Protein AF-A0A1H0B7K2-F1 (afdb_monomer)

pLDDT: mean 91.35, std 6.2, range [58.78, 98.0]

Solvent-accessible surface area (backbone atoms only — not comparable to full-atom values): 7783 Å² total; per-residue (Å²): 60,36,29,37,21,76,43,98,86,50,78,68,43,83,73,47,65,66,39,94,82,66,88,75,84,84,82,76,89,70,62,70,75,36,54,37,37,35,37,38,34,44,68,48,65,60,75,44,77,50,50,79,43,85,49,100,66,27,38,39,37,37,47,86,78,86,73,91,75,46,72,16,31,31,41,25,41,20,44,74,88,49,94,55,59,36,59,77,44,81,45,65,51,96,62,47,65,53,73,45,73,66,54,96,72,53,89,62,38,48,67,34,38,30,43,30,30,80,59,61,67,57,71,78,46,79,49,71,37,80,123

Mean predicted aligned error: 4.76 Å

Structure (mmCIF, N/CA/C/O backbone):
data_AF-A0A1H0B7K2-F1
#
_entry.id   AF-A0A1H0B7K2-F1
#
loop_
_atom_site.group_PDB
_atom_site.id
_atom_site.type_symbol
_atom_site.label_atom_id
_atom_site.label_alt_id
_atom_site.label_comp_id
_atom_site.label_asym_id
_atom_site.label_entity_id
_atom_site.label_seq_id
_atom_site.pdbx_PDB_ins_code
_atom_site.Cartn_x
_atom_site.Cartn_y
_atom_site.Cartn_z
_atom_site.occupancy
_atom_site.B_iso_or_equiv
_atom_site.auth_seq_id
_atom_site.auth_comp_id
_atom_site.auth_asym_id
_atom_site.auth_atom_id
_atom_site.pdbx_PDB_model_num
ATOM 1 N N . MET A 1 1 ? 5.101 -5.932 -1.821 1.00 92.75 1 MET A N 1
ATOM 2 C CA . MET A 1 1 ? 3.766 -6.265 -2.352 1.00 92.75 1 MET A CA 1
ATOM 3 C C . MET A 1 1 ? 3.717 -7.759 -2.610 1.00 92.75 1 MET A C 1
ATOM 5 O O . MET A 1 1 ? 4.599 -8.260 -3.296 1.00 92.75 1 MET A O 1
ATOM 9 N N . LEU A 1 2 ? 2.784 -8.468 -1.985 1.00 94.75 2 LEU A N 1
ATOM 10 C CA . LEU A 1 2 ? 2.526 -9.890 -2.186 1.00 94.75 2 LEU A CA 1
ATOM 11 C C . LEU A 1 2 ? 1.456 -10.039 -3.263 1.00 94.75 2 LEU A C 1
ATOM 13 O O . LEU A 1 2 ? 0.431 -9.365 -3.211 1.00 94.75 2 LEU A O 1
ATOM 17 N N . GLU A 1 3 ? 1.688 -10.937 -4.207 1.00 95.56 3 GLU A N 1
ATOM 18 C CA . GLU A 1 3 ? 0.738 -11.278 -5.256 1.00 95.56 3 GLU A CA 1
ATOM 19 C C . GLU A 1 3 ? 0.520 -12.788 -5.303 1.00 95.56 3 GLU A C 1
ATOM 21 O O . GLU A 1 3 ? 1.417 -13.564 -4.948 1.00 95.56 3 GLU A O 1
ATOM 26 N N . PHE A 1 4 ? -0.642 -13.201 -5.805 1.00 95.81 4 PHE A N 1
ATOM 27 C CA . PHE A 1 4 ? -0.952 -14.603 -6.057 1.00 95.81 4 PHE A CA 1
ATOM 28 C C . PHE A 1 4 ? -1.567 -14.830 -7.442 1.00 95.81 4 PHE A C 1
ATOM 30 O O . PHE A 1 4 ? -2.152 -13.924 -8.031 1.00 95.81 4 PHE A O 1
ATOM 37 N N . ALA A 1 5 ? -1.453 -16.057 -7.938 1.00 96.12 5 ALA A N 1
ATOM 38 C CA . ALA A 1 5 ? -2.165 -16.571 -9.103 1.00 96.12 5 ALA A CA 1
ATOM 39 C C . ALA A 1 5 ? -2.615 -18.016 -8.838 1.00 96.12 5 ALA A C 1
ATOM 41 O O . ALA A 1 5 ? -2.020 -18.712 -8.013 1.00 96.12 5 ALA A O 1
ATOM 42 N N . THR A 1 6 ? -3.645 -18.479 -9.544 1.00 94.44 6 THR A N 1
ATOM 43 C CA . THR A 1 6 ? -4.117 -19.881 -9.519 1.00 94.44 6 THR A CA 1
ATOM 44 C C . THR A 1 6 ? -3.636 -20.688 -10.727 1.00 94.44 6 THR A C 1
ATOM 46 O O . THR A 1 6 ? -3.973 -21.856 -10.881 1.00 94.44 6 THR A O 1
ATOM 49 N N . GLU A 1 7 ? -2.834 -20.066 -11.591 1.00 91.62 7 GLU A N 1
ATOM 50 C CA . GLU A 1 7 ? -2.233 -20.663 -12.780 1.00 91.62 7 GLU A CA 1
ATOM 51 C C . GLU A 1 7 ? -0.767 -20.225 -12.867 1.00 91.62 7 GLU A C 1
ATOM 53 O O . GLU A 1 7 ? -0.442 -19.077 -12.561 1.00 91.62 7 GLU A O 1
ATOM 58 N N . GLU A 1 8 ? 0.123 -21.118 -13.307 1.00 84.12 8 GLU A N 1
ATOM 59 C CA . GLU A 1 8 ? 1.578 -20.889 -13.279 1.00 84.12 8 GLU A CA 1
ATOM 60 C C . GLU A 1 8 ? 2.020 -19.675 -14.114 1.00 84.12 8 GLU A C 1
ATOM 62 O O . GLU A 1 8 ? 2.918 -18.932 -13.720 1.00 84.12 8 GLU A O 1
ATOM 67 N N . ALA A 1 9 ? 1.360 -19.450 -15.253 1.00 83.19 9 ALA A N 1
ATOM 68 C CA . ALA A 1 9 ? 1.596 -18.316 -16.147 1.00 83.19 9 ALA A CA 1
ATOM 69 C C . ALA A 1 9 ? 0.391 -17.359 -16.224 1.00 83.19 9 ALA A C 1
ATOM 71 O O . ALA A 1 9 ? 0.295 -16.558 -17.155 1.00 83.19 9 ALA A O 1
ATOM 72 N N . GLY A 1 10 ? -0.536 -17.458 -15.266 1.00 85.69 10 GLY A N 1
ATOM 73 C CA . GLY A 1 10 ? -1.739 -16.634 -15.220 1.00 85.69 10 GLY A CA 1
ATOM 74 C C . GLY A 1 10 ? -1.474 -15.198 -14.755 1.00 85.69 10 GLY A C 1
ATOM 75 O O . GLY A 1 10 ? -0.374 -14.868 -14.289 1.00 85.69 10 GLY A O 1
ATOM 76 N N . PRO A 1 11 ? -2.483 -14.315 -14.857 1.00 92.94 11 PRO A N 1
ATOM 77 C CA . PRO A 1 11 ? -2.393 -12.990 -14.267 1.00 92.94 11 PRO A CA 1
ATOM 78 C C . PRO A 1 11 ? -2.241 -13.108 -12.747 1.00 92.94 11 PRO A C 1
ATOM 80 O O . PRO A 1 11 ? -2.970 -13.843 -12.083 1.00 92.94 11 PRO A O 1
ATOM 83 N N . TYR A 1 12 ? -1.291 -12.357 -12.197 1.00 94.12 12 TYR A N 1
ATOM 84 C CA . TYR A 1 12 ? -1.129 -12.229 -10.755 1.00 94.12 12 TYR A CA 1
ATOM 85 C C . TYR A 1 12 ? -2.032 -11.118 -10.234 1.00 94.12 12 TYR A C 1
ATOM 87 O O . TYR A 1 12 ? -2.135 -10.055 -10.842 1.00 94.12 12 TYR A O 1
ATOM 95 N N . THR A 1 13 ? -2.664 -11.366 -9.094 1.00 93.62 13 THR A N 1
ATOM 96 C CA . THR A 1 13 ? -3.478 -10.393 -8.365 1.00 93.62 13 THR A CA 1
ATOM 97 C C . THR A 1 13 ? -2.753 -9.978 -7.096 1.00 93.62 13 THR A C 1
ATOM 99 O O . THR A 1 13 ? -2.183 -10.821 -6.398 1.00 93.62 13 THR A O 1
ATOM 102 N N . VAL A 1 14 ? -2.768 -8.678 -6.795 1.00 93.44 14 VAL A N 1
ATOM 103 C CA . VAL A 1 14 ? -2.216 -8.148 -5.546 1.00 93.44 14 VAL A CA 1
ATOM 104 C C . VAL A 1 14 ? -3.041 -8.675 -4.383 1.00 93.44 14 VAL A C 1
ATOM 106 O O . VAL A 1 14 ? -4.253 -8.488 -4.335 1.00 93.44 14 VAL A O 1
ATOM 109 N N . LEU A 1 15 ? -2.364 -9.346 -3.458 1.00 93.38 15 LEU A N 1
ATOM 110 C CA . LEU A 1 15 ? -2.965 -9.856 -2.238 1.00 93.38 15 LEU A CA 1
ATOM 111 C C . LEU A 1 15 ? -2.832 -8.846 -1.102 1.00 93.38 15 LEU A C 1
ATOM 113 O O . LEU A 1 15 ? -3.798 -8.603 -0.391 1.00 93.38 15 LEU A O 1
ATOM 117 N N . ASP A 1 16 ? -1.632 -8.280 -0.919 1.00 92.12 16 ASP A N 1
ATOM 118 C CA . ASP A 1 16 ? -1.359 -7.374 0.199 1.00 92.12 16 ASP A CA 1
ATOM 119 C C . ASP A 1 16 ? -0.062 -6.555 0.022 1.00 92.12 16 ASP A C 1
ATOM 121 O O . ASP A 1 16 ? 0.884 -6.957 -0.669 1.00 92.12 16 ASP A O 1
ATOM 125 N N . HIS A 1 17 ? 0.045 -5.425 0.719 1.00 92.06 17 HIS A N 1
ATOM 126 C CA . HIS A 1 17 ? 1.284 -4.670 0.890 1.00 92.06 17 HIS A CA 1
ATOM 127 C C . HIS A 1 17 ? 1.872 -4.964 2.269 1.00 92.06 17 HIS A C 1
ATOM 129 O O . HIS A 1 17 ? 1.515 -4.364 3.274 1.00 92.06 17 HIS A O 1
ATOM 135 N N . LEU A 1 18 ? 2.817 -5.903 2.305 1.00 90.56 18 LEU A N 1
ATOM 136 C CA . LEU A 1 18 ? 3.383 -6.374 3.565 1.00 90.56 18 LEU A CA 1
ATOM 137 C C . LEU A 1 18 ? 4.423 -5.408 4.161 1.00 90.56 18 LEU A C 1
ATOM 139 O O . LEU A 1 18 ? 5.268 -4.898 3.417 1.00 90.56 18 LEU A O 1
ATOM 143 N N . PRO A 1 19 ? 4.454 -5.243 5.498 1.00 84.56 19 PRO A N 1
ATOM 144 C CA . PRO A 1 19 ? 5.538 -4.564 6.201 1.00 84.56 19 PRO A CA 1
ATOM 145 C C . PRO A 1 19 ? 6.908 -5.191 5.904 1.00 84.56 19 PRO A C 1
ATOM 147 O O . PRO A 1 19 ? 7.041 -6.403 5.745 1.00 84.56 19 PRO A O 1
ATOM 150 N N . ARG A 1 20 ? 7.972 -4.377 5.944 1.00 75.00 20 ARG A N 1
ATOM 151 C CA . ARG A 1 20 ? 9.357 -4.801 5.624 1.00 75.00 20 ARG A CA 1
ATOM 152 C C . ARG A 1 20 ? 9.900 -5.970 6.455 1.00 75.00 20 ARG A C 1
ATOM 154 O O . ARG A 1 20 ? 10.878 -6.581 6.045 1.00 75.00 20 ARG A O 1
ATOM 161 N N . GLN A 1 21 ? 9.340 -6.220 7.635 1.00 76.88 21 GLN A N 1
ATOM 162 C CA . GLN A 1 21 ? 9.832 -7.236 8.572 1.00 76.88 21 GLN A CA 1
ATOM 163 C C . GLN A 1 21 ? 9.042 -8.549 8.508 1.00 76.88 21 GLN A C 1
ATOM 165 O O . GLN A 1 21 ? 9.359 -9.484 9.239 1.00 76.88 21 GLN A O 1
ATOM 170 N N . VAL A 1 22 ? 8.026 -8.635 7.647 1.00 82.38 22 VAL A N 1
ATOM 171 C CA . VAL A 1 22 ? 7.226 -9.850 7.509 1.00 82.38 22 VAL A CA 1
ATOM 172 C C . VAL A 1 22 ? 8.002 -10.891 6.709 1.00 82.38 22 VAL A C 1
ATOM 174 O O . VAL A 1 22 ? 8.325 -10.687 5.542 1.00 82.38 22 VAL A O 1
ATOM 177 N N . SER A 1 23 ? 8.285 -12.024 7.350 1.00 83.19 23 SER A N 1
ATOM 178 C CA . SER A 1 23 ? 8.940 -13.192 6.745 1.00 83.19 23 SER A CA 1
ATOM 179 C C . SER A 1 23 ? 7.995 -14.378 6.529 1.00 83.19 23 SER A C 1
ATOM 181 O O . SER A 1 23 ? 8.393 -15.381 5.944 1.00 83.19 23 SER A O 1
ATOM 183 N N . SER A 1 24 ? 6.746 -14.279 6.990 1.00 86.38 24 SER A N 1
ATOM 184 C CA . SER A 1 24 ? 5.717 -15.304 6.807 1.00 86.38 24 SER A CA 1
ATOM 185 C C . SER A 1 24 ? 4.355 -14.654 6.604 1.00 86.38 24 SER A C 1
ATOM 187 O O . SER A 1 24 ? 4.064 -13.626 7.210 1.00 86.38 24 SER A O 1
ATOM 189 N N . TYR A 1 25 ? 3.525 -15.247 5.753 1.00 90.06 25 TYR A N 1
ATOM 190 C CA . TYR A 1 25 ? 2.179 -14.764 5.470 1.00 90.06 25 TYR A CA 1
ATOM 191 C C . TYR A 1 25 ? 1.214 -15.946 5.410 1.00 90.06 25 TYR A C 1
ATOM 193 O O . TYR A 1 25 ? 1.543 -16.988 4.841 1.00 90.06 25 TYR A O 1
ATOM 201 N N . ARG A 1 26 ? 0.021 -15.779 5.987 1.00 91.56 26 ARG A N 1
ATOM 202 C CA . ARG A 1 26 ? -1.061 -16.764 5.924 1.00 91.56 26 ARG A CA 1
ATOM 203 C C . ARG A 1 26 ? -2.172 -16.208 5.045 1.00 91.56 26 ARG A C 1
ATOM 205 O O . ARG A 1 26 ? -2.873 -15.301 5.472 1.00 91.56 26 ARG A O 1
ATOM 212 N N . HIS A 1 27 ? -2.352 -16.787 3.863 1.00 90.94 27 HIS A N 1
ATOM 213 C CA . HIS A 1 27 ? -3.507 -16.498 3.014 1.00 90.94 27 HIS A CA 1
ATOM 214 C C . HIS A 1 27 ? -4.756 -17.148 3.646 1.00 90.94 27 HIS A C 1
ATOM 216 O O . HIS A 1 27 ? -4.765 -18.374 3.808 1.00 90.94 27 HIS A O 1
ATOM 222 N N . PRO A 1 28 ? -5.758 -16.367 4.098 1.00 90.38 28 PRO A N 1
ATOM 223 C CA . PRO A 1 28 ? -7.006 -16.919 4.622 1.00 90.38 28 PRO A CA 1
ATOM 224 C C . PRO A 1 28 ? -7.863 -17.535 3.507 1.00 90.38 28 PRO A C 1
ATOM 226 O O . PRO A 1 28 ? -7.668 -17.234 2.337 1.00 90.38 28 PRO A O 1
ATOM 229 N N . ASP A 1 29 ? -8.813 -18.392 3.887 1.00 87.81 29 ASP A N 1
ATOM 230 C CA . ASP A 1 29 ? -9.912 -18.841 3.016 1.00 87.81 29 ASP A CA 1
ATOM 231 C C . ASP A 1 29 ? -9.485 -19.431 1.660 1.00 87.81 29 ASP A C 1
ATOM 233 O O . ASP A 1 29 ? -10.114 -19.213 0.625 1.00 87.81 29 ASP A O 1
ATOM 237 N N . LEU A 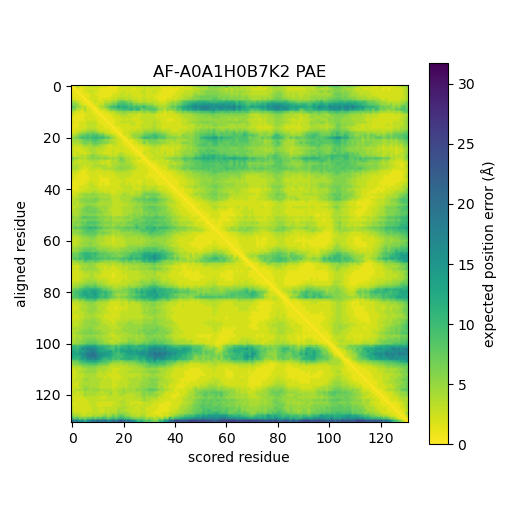1 30 ? -8.404 -20.217 1.673 1.00 92.31 30 LEU A N 1
ATOM 238 C CA . LEU A 1 30 ? -7.916 -20.899 0.480 1.00 92.31 30 LEU A CA 1
ATOM 239 C C . LEU A 1 30 ? -8.962 -21.870 -0.071 1.00 92.31 30 LEU A C 1
ATOM 241 O O . LEU A 1 30 ? -9.512 -22.700 0.656 1.00 92.31 30 LEU A O 1
ATOM 245 N N . MET A 1 31 ? -9.164 -21.809 -1.385 1.00 92.62 31 MET A N 1
ATOM 246 C CA . MET A 1 31 ? -9.968 -22.793 -2.105 1.00 92.62 31 MET A CA 1
ATOM 247 C C . MET A 1 31 ? -9.351 -24.190 -1.928 1.00 92.62 31 MET A C 1
ATOM 249 O O . MET A 1 31 ? -8.123 -24.303 -1.994 1.00 92.62 31 MET A O 1
ATOM 253 N N . PRO A 1 32 ? -10.153 -25.244 -1.681 1.00 93.50 32 PRO A N 1
ATOM 254 C CA . PRO A 1 32 ? -9.655 -26.618 -1.631 1.00 93.50 32 PRO A CA 1
ATOM 255 C C . PRO A 1 32 ? -9.161 -27.071 -3.011 1.00 93.50 32 PRO A C 1
ATOM 257 O O . PRO A 1 32 ? -9.543 -26.489 -4.029 1.00 93.50 32 PRO A O 1
ATOM 260 N N . ASP A 1 33 ? -8.304 -28.093 -3.035 1.00 94.31 33 ASP A N 1
ATOM 261 C CA . ASP A 1 33 ? -7.799 -28.752 -4.249 1.00 94.31 33 ASP A CA 1
ATOM 262 C C . ASP A 1 33 ? -7.244 -27.780 -5.303 1.00 94.31 33 ASP A C 1
ATOM 264 O O . ASP A 1 33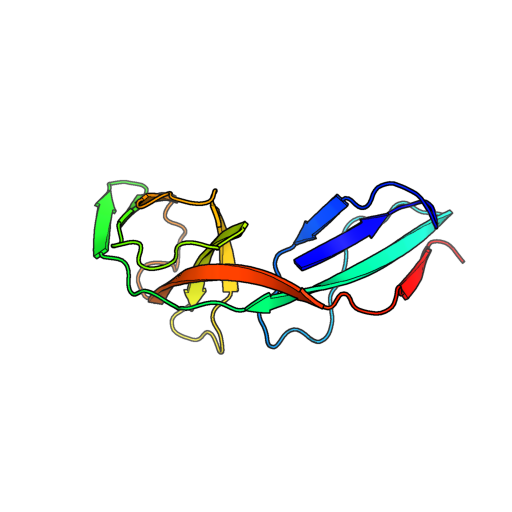 ? -7.359 -27.989 -6.511 1.00 94.31 33 ASP A O 1
ATOM 268 N N . THR A 1 34 ? -6.663 -26.671 -4.843 1.00 93.94 34 THR A N 1
ATOM 269 C CA . THR A 1 34 ? -6.205 -25.578 -5.699 1.00 93.94 34 THR A CA 1
ATOM 270 C C . THR A 1 34 ? -4.713 -25.360 -5.510 1.00 93.94 34 THR A C 1
ATOM 272 O O . THR A 1 34 ? -4.215 -25.239 -4.388 1.00 93.94 34 THR A O 1
ATOM 275 N N . THR A 1 35 ? -3.991 -25.246 -6.625 1.00 94.88 35 THR A N 1
ATOM 276 C CA . THR A 1 35 ? -2.602 -24.793 -6.624 1.00 94.88 35 THR A CA 1
ATOM 277 C C . THR A 1 35 ? -2.540 -23.273 -6.725 1.00 94.88 35 THR A C 1
ATOM 279 O O . THR A 1 35 ? -3.001 -22.673 -7.691 1.00 94.88 35 THR A O 1
ATOM 282 N N . PHE A 1 36 ? -1.908 -22.657 -5.735 1.00 95.62 36 PHE A N 1
ATOM 283 C CA . PHE A 1 36 ? -1.614 -21.235 -5.695 1.00 95.62 36 PHE A CA 1
ATOM 284 C C . PHE A 1 36 ? -0.129 -20.985 -5.955 1.00 95.62 36 PHE A C 1
ATOM 286 O O . PHE A 1 36 ? 0.744 -21.700 -5.451 1.00 95.62 36 PHE A O 1
ATOM 293 N N . PHE A 1 37 ? 0.149 -19.918 -6.692 1.00 96.00 37 PHE A N 1
ATOM 294 C CA . PHE A 1 37 ? 1.480 -19.407 -6.979 1.00 96.00 37 PHE A CA 1
ATOM 295 C C . PHE A 1 37 ? 1.626 -18.037 -6.337 1.00 96.00 37 PHE A C 1
ATOM 297 O O . PHE A 1 37 ? 0.902 -17.114 -6.691 1.00 96.00 37 PHE A O 1
ATOM 304 N N . TYR A 1 38 ? 2.579 -17.886 -5.426 1.00 95.50 38 TYR A N 1
ATOM 305 C CA . TYR A 1 38 ? 2.840 -16.641 -4.711 1.00 95.50 38 TYR A CA 1
ATOM 306 C C . TYR A 1 38 ? 4.154 -16.032 -5.155 1.00 95.50 38 TYR A C 1
ATOM 308 O O . TYR A 1 38 ? 5.135 -16.744 -5.365 1.00 95.50 38 TYR A O 1
ATOM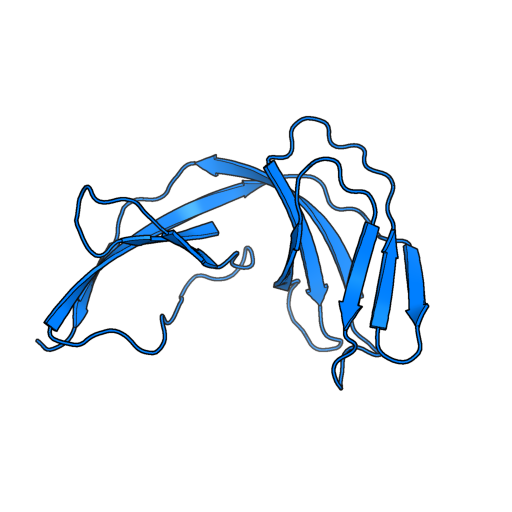 316 N N . ARG A 1 39 ? 4.201 -14.707 -5.245 1.00 94.38 39 ARG A N 1
ATOM 317 C CA . ARG A 1 39 ? 5.449 -13.966 -5.443 1.00 94.38 39 ARG A CA 1
ATOM 318 C C . ARG A 1 39 ? 5.385 -12.618 -4.750 1.00 94.38 39 ARG A C 1
ATOM 320 O O . ARG A 1 39 ? 4.308 -12.097 -4.474 1.00 94.38 39 ARG A O 1
ATOM 327 N N . LEU A 1 40 ? 6.548 -12.044 -4.495 1.00 94.00 40 LEU A N 1
ATOM 328 C CA . LEU A 1 40 ? 6.692 -10.762 -3.829 1.00 94.00 40 LEU A CA 1
ATOM 329 C C . LEU A 1 40 ? 7.438 -9.786 -4.727 1.00 94.00 40 LEU A C 1
ATOM 331 O O . LEU A 1 40 ? 8.389 -10.152 -5.412 1.00 94.00 40 LEU A O 1
ATOM 335 N N . TRP A 1 41 ? 7.056 -8.523 -4.642 1.00 92.81 41 TRP A N 1
ATOM 336 C CA . TRP A 1 41 ? 7.855 -7.398 -5.096 1.00 92.81 41 TRP A CA 1
ATOM 337 C C . TRP A 1 41 ? 8.409 -6.667 -3.884 1.00 92.81 41 TRP A C 1
ATOM 339 O O . TRP A 1 41 ? 7.664 -6.305 -2.958 1.00 92.81 41 TRP A O 1
ATOM 349 N N . THR A 1 42 ? 9.718 -6.437 -3.896 1.00 91.75 42 THR A N 1
ATOM 350 C CA . THR A 1 42 ? 10.328 -5.453 -3.005 1.00 91.75 42 THR A CA 1
ATOM 351 C C . THR A 1 42 ? 9.812 -4.065 -3.365 1.00 91.75 42 THR A C 1
ATOM 353 O O . THR A 1 42 ? 9.403 -3.813 -4.495 1.00 91.75 42 THR A O 1
ATOM 356 N N . TYR A 1 43 ? 9.817 -3.153 -2.399 1.00 91.44 43 TYR A N 1
ATOM 357 C CA . TYR A 1 43 ? 9.518 -1.757 -2.675 1.00 91.44 43 TYR A CA 1
ATOM 358 C C . TYR A 1 43 ? 10.416 -0.836 -1.854 1.00 91.44 43 TYR A C 1
ATOM 360 O O . TYR A 1 43 ? 10.864 -1.159 -0.741 1.00 91.44 43 TYR A O 1
ATOM 368 N N . ARG A 1 44 ? 10.714 0.332 -2.413 1.00 89.88 44 ARG A N 1
ATOM 369 C CA . ARG A 1 44 ? 11.587 1.352 -1.818 1.00 89.88 44 ARG A CA 1
ATOM 370 C C . ARG A 1 44 ? 10.997 2.735 -2.028 1.00 89.88 44 ARG A C 1
ATOM 372 O O . ARG A 1 44 ? 10.218 2.921 -2.942 1.00 89.88 44 ARG A O 1
ATOM 379 N N . GLY A 1 45 ? 11.391 3.681 -1.190 1.00 91.25 45 GLY A N 1
ATOM 380 C CA . GLY A 1 45 ? 10.993 5.073 -1.348 1.00 91.25 45 GLY A CA 1
ATOM 381 C C . GLY A 1 45 ? 11.041 5.847 -0.032 1.00 91.25 45 GLY A C 1
ATOM 382 O O . GLY A 1 45 ? 11.177 5.233 1.046 1.00 91.25 45 GLY A O 1
ATOM 383 N N . PRO A 1 46 ? 11.005 7.185 -0.121 1.00 94.31 46 PRO A N 1
ATOM 384 C CA . PRO A 1 46 ? 11.070 8.071 1.028 1.00 94.31 46 PRO A CA 1
ATOM 385 C C . PRO A 1 46 ? 9.836 7.940 1.925 1.00 94.31 46 PRO A C 1
ATOM 387 O O . PRO A 1 46 ? 8.810 7.357 1.572 1.00 94.31 46 PRO A O 1
ATOM 390 N N . VAL A 1 47 ? 9.974 8.468 3.137 1.00 95.12 47 VAL A N 1
ATOM 391 C CA . VAL A 1 47 ? 8.911 8.515 4.138 1.00 95.12 47 VAL A CA 1
ATOM 392 C C . VAL A 1 47 ? 8.674 9.962 4.519 1.00 95.12 47 VAL A C 1
ATOM 394 O O . VAL A 1 47 ? 9.620 10.694 4.806 1.00 95.12 47 VAL A O 1
ATOM 397 N N . PHE A 1 48 ? 7.407 10.330 4.613 1.00 94.19 48 PHE A N 1
ATOM 398 C CA . PHE A 1 48 ? 6.942 11.654 4.974 1.00 94.19 48 PHE A CA 1
ATOM 399 C C . PHE A 1 48 ? 6.144 11.593 6.271 1.00 94.19 48 PHE A C 1
ATOM 401 O O . PHE A 1 48 ? 5.443 10.618 6.563 1.00 94.19 48 PHE A O 1
ATOM 408 N N . ARG A 1 49 ? 6.230 12.667 7.052 1.00 95.56 49 ARG A N 1
ATOM 409 C CA . ARG A 1 49 ? 5.345 12.886 8.193 1.00 95.56 49 ARG A CA 1
ATOM 410 C C . ARG A 1 49 ? 4.142 13.698 7.705 1.00 95.56 49 ARG A C 1
ATOM 412 O O . ARG A 1 49 ? 4.336 14.866 7.371 1.00 95.56 49 ARG A O 1
ATOM 419 N N . PRO A 1 50 ? 2.930 13.123 7.657 1.00 96.38 50 PRO A N 1
ATOM 420 C CA . PRO A 1 50 ? 1.753 13.874 7.255 1.00 96.38 50 PRO A CA 1
ATOM 421 C C . PRO A 1 50 ? 1.339 14.860 8.352 1.00 96.38 50 PRO A C 1
ATOM 423 O O . PRO A 1 50 ? 1.546 14.624 9.547 1.00 96.38 50 PRO A O 1
ATOM 426 N N . LEU A 1 51 ? 0.703 15.950 7.937 1.00 96.50 51 LEU A N 1
ATOM 427 C CA . LEU A 1 51 ? -0.151 16.747 8.808 1.00 96.50 51 LEU A CA 1
ATOM 428 C C . LEU A 1 51 ? -1.442 15.966 9.057 1.00 96.50 51 LEU A C 1
ATOM 430 O O . LEU A 1 51 ? -1.996 15.385 8.123 1.00 96.50 51 LEU A O 1
ATOM 434 N N . ARG A 1 52 ? -1.909 15.970 10.309 1.00 93.38 52 ARG A N 1
ATOM 435 C CA . ARG A 1 52 ? -3.161 15.325 10.720 1.00 93.38 52 ARG A CA 1
ATOM 436 C C . ARG A 1 52 ? -4.202 16.368 11.106 1.00 93.38 52 ARG A C 1
ATOM 438 O O . ARG A 1 52 ? -3.871 17.343 11.782 1.00 93.38 52 ARG A O 1
ATOM 445 N N . ALA A 1 53 ? -5.444 16.134 10.713 1.00 93.56 53 ALA A N 1
ATOM 446 C CA . ALA A 1 53 ? -6.606 16.870 11.183 1.00 93.56 53 ALA A CA 1
ATOM 447 C C . ALA A 1 53 ? -7.695 15.875 11.594 1.00 93.56 53 ALA A C 1
ATOM 449 O O . ALA A 1 53 ? -8.082 15.019 10.799 1.00 93.56 53 ALA A O 1
ATOM 450 N N . GLU A 1 54 ? -8.169 15.998 12.830 1.00 91.19 54 GLU A N 1
ATOM 451 C CA . GLU A 1 54 ? -9.241 15.161 13.367 1.00 91.19 54 GLU A CA 1
ATOM 452 C C . GLU A 1 54 ? -10.590 15.582 12.759 1.00 91.19 54 GLU A C 1
ATOM 454 O O . GLU A 1 54 ? -10.909 16.772 12.683 1.00 91.19 54 GLU A O 1
ATOM 459 N N . LEU A 1 55 ? -11.378 14.603 12.325 1.00 91.38 55 LEU A N 1
ATOM 460 C CA . LEU A 1 55 ? -12.774 14.722 11.901 1.00 91.38 55 LEU A CA 1
ATOM 461 C C . LEU A 1 55 ? -13.639 13.864 12.849 1.00 91.38 55 LEU A C 1
ATOM 463 O O . LEU A 1 55 ? -13.092 13.001 13.531 1.00 91.38 55 LEU A O 1
ATOM 467 N N . PRO A 1 56 ? -14.974 14.051 12.904 1.00 90.06 56 PRO A N 1
ATOM 468 C CA . PRO A 1 56 ? -15.831 13.314 13.842 1.00 90.06 56 PRO A CA 1
ATOM 469 C C . PRO A 1 56 ? -15.658 11.785 13.822 1.00 90.06 56 PRO A C 1
ATOM 471 O O . PRO A 1 56 ? -15.600 11.184 14.888 1.00 90.06 56 PRO A O 1
ATOM 474 N N . ASP A 1 57 ? -15.495 11.188 12.634 1.00 89.94 57 ASP A N 1
ATOM 475 C CA . ASP A 1 57 ? -15.367 9.731 12.440 1.00 89.94 57 ASP A CA 1
ATOM 476 C C . ASP A 1 57 ? -14.147 9.351 11.571 1.00 89.94 57 ASP A C 1
ATOM 478 O O . ASP A 1 57 ? -14.095 8.282 10.956 1.00 89.94 57 ASP A O 1
ATOM 482 N N . ALA A 1 58 ? -13.180 10.264 11.429 1.00 92.38 58 ALA A N 1
ATOM 483 C CA . ALA A 1 58 ? -12.035 10.065 10.547 1.00 92.38 58 ALA A CA 1
ATOM 484 C C . ALA A 1 58 ? -10.835 10.942 10.920 1.00 92.38 58 ALA A C 1
ATOM 486 O O . ALA A 1 58 ? -10.957 11.953 11.601 1.00 92.38 58 ALA A O 1
ATOM 487 N N . ILE A 1 59 ? -9.671 10.599 10.380 1.00 93.12 59 ILE A N 1
ATOM 488 C CA . ILE A 1 59 ? -8.473 11.434 10.394 1.00 93.12 59 ILE A CA 1
ATOM 489 C C . ILE A 1 59 ? -8.160 11.816 8.955 1.00 93.12 59 ILE A C 1
ATOM 491 O O . ILE A 1 59 ? -8.019 10.953 8.084 1.00 93.12 59 ILE A O 1
ATOM 495 N N . ARG A 1 60 ? -8.023 13.115 8.692 1.00 96.06 60 ARG A N 1
ATOM 496 C CA . ARG A 1 60 ? -7.521 13.619 7.414 1.00 96.06 60 ARG A CA 1
ATOM 497 C C . ARG A 1 60 ? -6.010 13.774 7.478 1.00 96.06 60 ARG A C 1
ATOM 499 O O . ARG A 1 60 ? -5.487 14.470 8.348 1.00 96.06 60 ARG A O 1
ATOM 506 N N . PHE A 1 61 ? -5.330 13.180 6.508 1.00 97.19 61 PHE A N 1
ATOM 507 C CA . PHE A 1 61 ? -3.894 13.298 6.309 1.00 97.19 61 PHE A CA 1
ATOM 508 C C . PHE A 1 61 ? -3.603 14.135 5.070 1.00 97.19 61 PHE A C 1
ATOM 510 O O . PHE A 1 61 ? -4.225 13.942 4.028 1.00 97.19 61 PHE A O 1
ATOM 517 N N . THR A 1 62 ? -2.638 15.044 5.174 1.00 98.00 62 THR A N 1
ATOM 518 C CA . THR A 1 62 ? -2.099 15.802 4.035 1.00 98.00 62 THR A CA 1
ATOM 519 C C . THR A 1 62 ? -0.586 15.881 4.131 1.00 98.00 62 THR A C 1
ATOM 521 O O . THR A 1 62 ? -0.050 16.029 5.232 1.00 98.00 62 THR A O 1
ATOM 524 N N . TRP A 1 63 ? 0.112 15.811 3.005 1.00 97.31 63 TRP A N 1
ATOM 525 C CA . TRP A 1 63 ? 1.572 15.881 2.959 1.00 97.31 63 TRP A CA 1
ATOM 526 C C . TRP A 1 63 ? 2.044 16.644 1.726 1.00 97.31 63 TRP A C 1
ATOM 528 O O . TRP A 1 63 ? 1.305 16.813 0.760 1.00 97.31 63 TRP A O 1
ATOM 538 N N . THR A 1 64 ? 3.287 17.116 1.783 1.00 96.00 64 THR A N 1
ATOM 539 C CA . THR A 1 64 ? 3.985 17.613 0.599 1.00 96.00 64 THR A CA 1
ATOM 540 C C . THR A 1 64 ? 4.611 16.426 -0.099 1.00 96.00 64 THR A C 1
ATOM 542 O O . THR A 1 64 ? 5.429 15.727 0.502 1.00 96.00 64 THR A O 1
ATOM 545 N N . ASP A 1 65 ? 4.232 16.217 -1.350 1.00 91.75 65 ASP A N 1
ATOM 546 C CA . ASP A 1 65 ? 4.897 15.241 -2.186 1.00 91.75 65 ASP A CA 1
ATOM 547 C C . ASP A 1 65 ? 6.227 15.798 -2.706 1.00 91.75 65 ASP A C 1
ATOM 549 O O . ASP A 1 65 ? 6.302 16.911 -3.233 1.00 91.75 65 ASP A O 1
ATOM 553 N N . THR A 1 66 ? 7.295 15.043 -2.479 1.00 88.88 66 THR A N 1
ATOM 554 C CA . THR A 1 66 ? 8.633 15.326 -3.016 1.00 88.88 66 THR A CA 1
ATOM 555 C C . THR A 1 66 ? 9.212 14.113 -3.737 1.00 88.88 66 THR A C 1
ATOM 557 O O . THR A 1 66 ? 10.422 14.058 -3.965 1.00 88.88 66 THR A O 1
ATOM 560 N N . SER A 1 67 ? 8.382 13.107 -3.988 1.00 89.81 67 SER A N 1
ATOM 561 C CA . SER A 1 67 ? 8.657 12.004 -4.888 1.00 89.81 67 SER A CA 1
ATOM 562 C C . SER A 1 67 ? 8.149 12.402 -6.278 1.00 89.81 67 SER A C 1
ATOM 564 O O . SER A 1 67 ? 7.292 13.270 -6.396 1.00 89.81 67 SER A O 1
ATOM 566 N N . SER A 1 68 ? 8.773 11.894 -7.335 1.00 88.06 68 SER A N 1
ATOM 567 C CA . SER A 1 68 ? 8.367 12.214 -8.716 1.00 88.06 68 SER A CA 1
ATOM 568 C C . SER A 1 68 ? 8.291 10.983 -9.611 1.00 88.06 68 SER A C 1
ATOM 570 O O . SER A 1 68 ? 8.110 11.096 -10.821 1.00 88.06 68 SER A O 1
ATOM 572 N N . ASP A 1 69 ? 8.574 9.821 -9.038 1.00 90.25 69 ASP A N 1
ATOM 573 C CA . ASP A 1 69 ? 8.733 8.547 -9.721 1.00 90.25 69 ASP A CA 1
ATOM 574 C C . ASP A 1 69 ? 8.069 7.403 -8.946 1.00 90.25 69 ASP A C 1
ATOM 576 O O . AS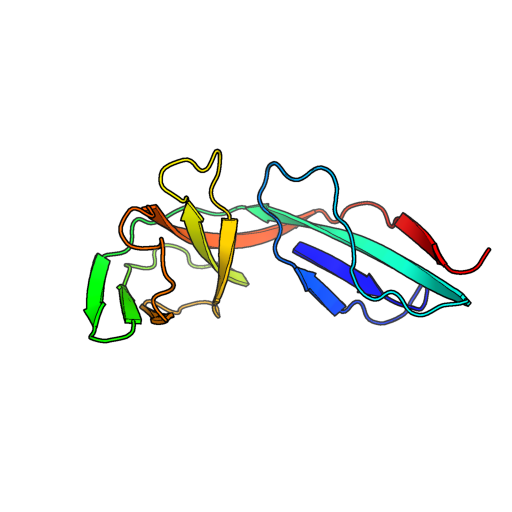P A 1 69 ? 8.363 6.244 -9.225 1.00 90.25 69 ASP A O 1
ATOM 580 N N . GLU A 1 70 ? 7.204 7.700 -7.968 1.00 95.38 70 GLU A N 1
ATOM 581 C CA . GLU A 1 70 ? 6.490 6.680 -7.207 1.00 95.38 70 GLU A CA 1
ATOM 582 C C . GLU A 1 70 ? 5.406 5.982 -8.027 1.00 95.38 70 GLU A C 1
ATOM 584 O O . GLU A 1 70 ? 4.692 6.589 -8.817 1.00 95.38 70 GLU A O 1
ATOM 589 N N . ASP A 1 71 ? 5.232 4.689 -7.761 1.00 95.31 71 ASP A N 1
ATOM 590 C CA . ASP A 1 71 ? 4.088 3.916 -8.244 1.00 95.31 71 ASP A CA 1
ATOM 591 C C . ASP A 1 71 ? 2.834 4.165 -7.379 1.00 95.31 71 ASP A C 1
ATOM 593 O O . ASP A 1 71 ? 1.736 3.731 -7.723 1.00 95.31 71 ASP A O 1
ATOM 597 N N . GLY A 1 72 ? 3.001 4.832 -6.232 1.00 95.56 72 GLY A N 1
ATOM 598 C CA . GLY A 1 72 ? 1.940 5.210 -5.307 1.00 95.56 72 GLY A CA 1
ATOM 599 C C . GLY A 1 72 ? 2.449 5.470 -3.890 1.00 95.56 72 GLY A C 1
ATOM 600 O O . GLY A 1 72 ? 3.656 5.495 -3.611 1.00 95.56 72 GLY A O 1
ATOM 601 N N . PHE A 1 73 ? 1.509 5.605 -2.953 1.00 96.94 73 PHE A N 1
ATOM 602 C CA . PHE A 1 73 ? 1.806 5.811 -1.537 1.00 96.94 73 PHE A CA 1
ATOM 603 C C . PHE A 1 73 ? 1.181 4.742 -0.646 1.00 96.94 73 PHE A C 1
ATOM 605 O O . PHE A 1 73 ? 0.086 4.244 -0.889 1.00 96.94 73 PHE A O 1
ATOM 612 N N . LEU A 1 74 ? 1.865 4.430 0.451 1.00 96.62 74 LEU A N 1
ATOM 613 C CA . LEU A 1 74 ? 1.312 3.675 1.568 1.00 96.62 74 LEU A CA 1
ATOM 614 C C . LEU A 1 74 ? 1.075 4.630 2.735 1.00 96.62 74 LE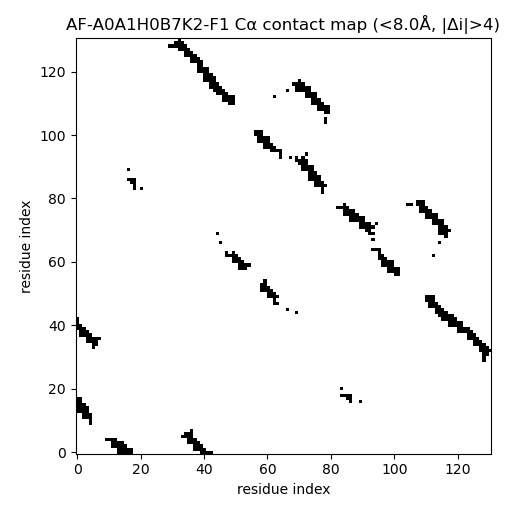U A C 1
ATOM 616 O O . LEU A 1 74 ? 2.015 5.277 3.210 1.00 96.62 74 LEU A O 1
ATOM 620 N N . LEU A 1 75 ? -0.161 4.681 3.230 1.00 96.38 75 LEU A N 1
ATOM 621 C CA . LEU A 1 75 ? -0.415 5.167 4.580 1.00 96.38 75 LEU A CA 1
ATOM 622 C C . LEU A 1 75 ? -0.040 4.036 5.529 1.00 96.38 75 LEU A C 1
ATOM 624 O O . LEU A 1 75 ? -0.661 2.976 5.508 1.00 96.38 75 LEU A O 1
ATOM 628 N N . GLU A 1 76 ? 0.988 4.252 6.342 1.00 95.38 76 GLU A N 1
ATOM 629 C CA . GLU A 1 76 ? 1.451 3.263 7.306 1.00 95.38 76 GLU A CA 1
ATOM 630 C C . GLU A 1 76 ? 1.165 3.747 8.732 1.00 95.38 76 GLU A C 1
ATOM 632 O O . GLU A 1 76 ? 1.483 4.885 9.096 1.00 95.38 76 GLU A O 1
ATOM 637 N N . ALA A 1 77 ? 0.614 2.862 9.558 1.00 93.31 77 ALA A N 1
ATOM 638 C CA . ALA A 1 77 ? 0.327 3.108 10.964 1.00 93.31 77 ALA A CA 1
ATOM 639 C C . ALA A 1 77 ? 1.239 2.257 11.850 1.00 93.31 77 ALA A C 1
ATOM 641 O O . ALA A 1 77 ? 1.519 1.096 11.562 1.00 93.31 77 ALA A O 1
ATOM 642 N N . ARG A 1 78 ? 1.697 2.828 12.960 1.00 92.50 78 ARG A N 1
ATOM 643 C CA . ARG A 1 78 ? 2.319 2.095 14.061 1.00 92.50 78 ARG A CA 1
ATOM 644 C C . ARG A 1 78 ? 1.500 2.345 15.314 1.00 92.50 78 ARG A C 1
ATOM 646 O O . ARG A 1 78 ? 1.505 3.462 15.830 1.00 92.50 78 ARG A O 1
ATOM 653 N N . LYS A 1 79 ? 0.837 1.303 15.810 1.00 89.00 79 LYS A N 1
ATOM 654 C CA . LYS A 1 79 ? 0.111 1.332 17.089 1.00 89.00 79 LYS A CA 1
ATOM 655 C C . LYS A 1 79 ? 1.066 1.654 18.245 1.00 89.00 79 LYS A C 1
ATOM 657 O O . LYS A 1 79 ? 2.263 1.399 18.136 1.00 89.00 79 LYS A O 1
ATOM 662 N N . GLU A 1 80 ? 0.545 2.171 19.355 1.00 85.12 80 GLU A N 1
ATOM 663 C CA . GLU A 1 80 ? 1.339 2.623 20.514 1.00 85.12 80 GLU A CA 1
ATOM 664 C C . GLU A 1 80 ? 2.349 1.578 21.022 1.00 85.12 80 GLU A C 1
ATOM 666 O O . GLU A 1 80 ? 3.512 1.893 21.269 1.00 85.12 80 GLU A O 1
ATOM 671 N N . HIS A 1 81 ? 1.932 0.312 21.082 1.00 84.06 81 HIS A N 1
ATOM 672 C CA . HIS A 1 81 ? 2.775 -0.824 21.475 1.00 84.06 81 HIS A CA 1
ATOM 673 C C . HIS A 1 81 ? 3.220 -1.693 20.285 1.00 84.06 81 HIS A C 1
ATOM 675 O O . HIS A 1 81 ? 3.690 -2.815 20.465 1.00 84.06 81 HIS A O 1
ATOM 681 N N . GLY A 1 82 ? 3.049 -1.194 19.059 1.00 82.50 82 GLY A N 1
ATOM 682 C CA . GLY A 1 82 ? 3.437 -1.880 17.833 1.00 82.50 82 GLY A CA 1
ATOM 683 C C . GLY A 1 82 ? 4.945 -1.819 17.595 1.00 82.50 82 GLY A C 1
ATOM 684 O O . GLY A 1 82 ? 5.595 -0.795 17.813 1.00 82.50 82 GLY A O 1
ATOM 685 N N . THR A 1 83 ? 5.512 -2.914 17.096 1.00 83.62 83 THR A N 1
ATOM 686 C CA . THR A 1 83 ? 6.952 -3.030 16.815 1.00 83.62 83 THR A CA 1
ATOM 687 C C . THR A 1 83 ? 7.359 -2.399 15.482 1.00 83.62 83 THR A C 1
ATOM 689 O O . THR A 1 83 ? 8.538 -2.115 15.269 1.00 83.62 83 THR A O 1
ATOM 692 N N . GLY A 1 84 ? 6.398 -2.126 14.596 1.00 89.06 84 GLY A N 1
ATOM 693 C CA . GLY A 1 84 ? 6.655 -1.641 13.247 1.00 89.06 84 GLY A CA 1
ATOM 694 C C . GLY A 1 84 ? 5.493 -0.853 12.655 1.00 89.06 84 GLY A C 1
ATOM 695 O O . GLY A 1 84 ? 4.420 -0.746 13.238 1.00 89.06 84 GLY A O 1
ATOM 696 N N . TYR A 1 85 ? 5.759 -0.264 11.493 1.00 92.38 85 TYR A N 1
ATOM 697 C CA . TYR A 1 85 ? 4.748 0.400 10.680 1.00 92.38 85 TYR A CA 1
ATOM 698 C C . TYR A 1 85 ? 4.124 -0.612 9.727 1.00 92.38 85 TYR A C 1
ATOM 700 O O . TYR A 1 85 ? 4.855 -1.293 9.004 1.00 92.38 85 TYR A O 1
ATOM 708 N N . GLU A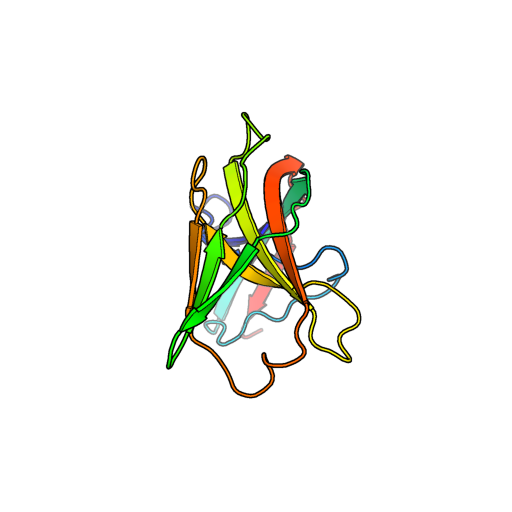 1 86 ? 2.800 -0.658 9.712 1.00 91.88 86 GLU A N 1
ATOM 709 C CA . GLU A 1 86 ? 1.999 -1.542 8.875 1.00 91.88 86 GLU A CA 1
ATOM 710 C C . GLU A 1 86 ? 1.190 -0.708 7.879 1.00 91.88 86 GLU A C 1
ATOM 712 O O . GLU A 1 86 ? 0.609 0.305 8.282 1.00 91.88 86 GLU A O 1
ATOM 717 N N . PRO A 1 87 ? 1.163 -1.073 6.587 1.00 93.81 87 PRO A N 1
ATOM 718 C CA . PRO A 1 87 ? 0.288 -0.417 5.624 1.00 93.81 87 PRO A CA 1
ATOM 719 C C . PRO A 1 87 ? -1.183 -0.593 6.014 1.00 93.81 87 PRO A C 1
ATOM 721 O O . PRO A 1 87 ? -1.634 -1.703 6.271 1.00 93.81 87 PRO A O 1
ATOM 724 N N . VAL A 1 88 ? -1.921 0.514 6.061 1.00 93.31 88 VAL A N 1
ATOM 725 C CA . VAL A 1 88 ? -3.369 0.546 6.337 1.00 93.31 88 VAL A CA 1
ATOM 726 C C . VAL A 1 88 ? -4.174 1.093 5.160 1.00 93.31 88 VAL A C 1
ATOM 728 O O . VAL A 1 88 ? -5.384 0.903 5.106 1.00 93.31 88 VAL A O 1
ATOM 731 N N . ALA A 1 89 ? -3.513 1.754 4.206 1.00 94.50 89 ALA A N 1
ATOM 732 C CA . ALA A 1 89 ? -4.096 2.115 2.919 1.00 94.50 89 ALA A CA 1
ATOM 733 C C . ALA A 1 89 ? -3.018 2.182 1.829 1.00 94.50 89 ALA A C 1
ATOM 735 O O . ALA A 1 89 ? -1.872 2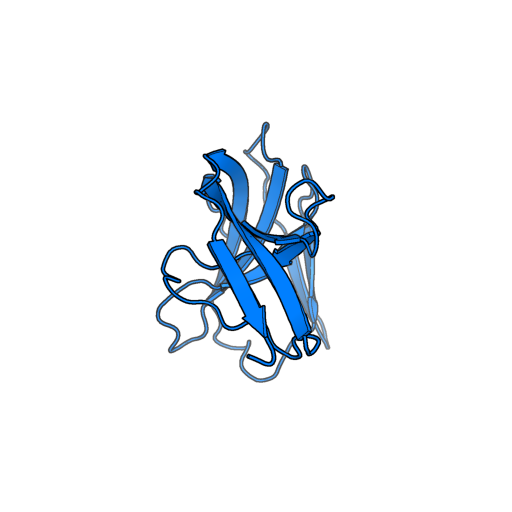.554 2.102 1.00 94.50 89 ALA A O 1
ATOM 736 N N . VAL A 1 90 ? -3.421 1.864 0.600 1.00 95.81 90 VAL A N 1
ATOM 737 C CA . VAL A 1 90 ? -2.659 2.092 -0.634 1.00 95.81 90 VAL A CA 1
ATOM 738 C C . VAL A 1 90 ? -3.334 3.237 -1.375 1.00 95.81 90 VAL A C 1
ATOM 740 O O . VAL A 1 90 ? -4.561 3.269 -1.465 1.00 95.81 90 VAL A O 1
ATOM 743 N N . LEU A 1 91 ? -2.545 4.192 -1.848 1.00 97.00 91 LEU A N 1
ATOM 744 C CA . LEU A 1 91 ? -3.012 5.412 -2.488 1.00 97.00 91 LEU A CA 1
ATOM 745 C C . LEU A 1 91 ? -2.335 5.558 -3.852 1.00 97.00 91 LEU A C 1
ATOM 747 O O . LEU A 1 91 ? -1.188 5.135 -4.020 1.00 97.00 91 LEU A O 1
ATOM 751 N N . ASP A 1 92 ? -3.047 6.184 -4.784 1.00 96.50 92 ASP A N 1
ATOM 752 C CA . ASP A 1 92 ? -2.567 6.464 -6.139 1.00 96.50 92 ASP A CA 1
ATOM 753 C C . ASP A 1 92 ? -1.325 7.383 -6.138 1.00 96.50 92 ASP A C 1
ATOM 755 O O . ASP A 1 92 ? -1.103 8.105 -5.159 1.00 96.50 92 ASP 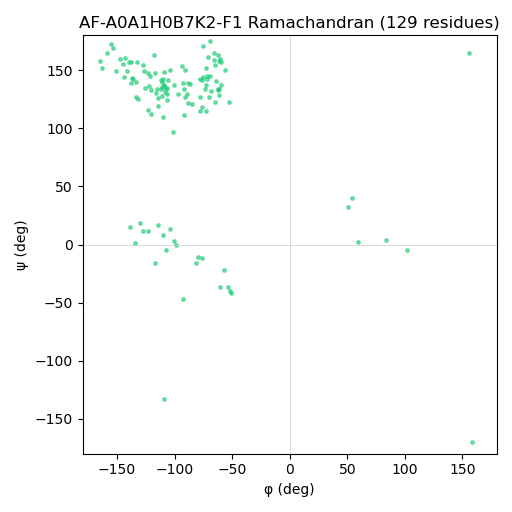A O 1
ATOM 759 N N . PRO A 1 93 ? -0.502 7.373 -7.203 1.00 95.44 93 PRO A N 1
ATOM 760 C CA . PRO A 1 93 ? 0.605 8.322 -7.364 1.00 95.44 93 PRO A CA 1
ATOM 761 C C . PRO A 1 93 ? 0.119 9.780 -7.418 1.00 95.44 93 PRO A C 1
ATOM 763 O O . PRO A 1 93 ? -1.059 10.043 -7.679 1.00 95.44 93 PRO A O 1
ATOM 766 N N . ASP A 1 94 ? 1.019 10.728 -7.142 1.00 95.00 94 ASP A N 1
ATOM 767 C CA . ASP A 1 94 ? 0.787 12.184 -7.136 1.00 95.00 94 ASP A CA 1
ATOM 768 C C . ASP A 1 94 ? -0.291 12.707 -6.154 1.00 95.00 94 ASP A C 1
ATOM 770 O O . ASP A 1 94 ? -0.593 13.910 -6.106 1.00 95.00 94 ASP A O 1
ATOM 774 N N . VAL A 1 95 ? -0.914 11.846 -5.341 1.00 96.75 95 VAL A N 1
ATOM 775 C CA . VAL A 1 95 ? -1.884 12.295 -4.333 1.00 96.75 95 VAL A CA 1
ATOM 776 C C . VAL A 1 95 ? -1.172 12.936 -3.143 1.00 96.75 95 VAL A C 1
ATOM 778 O O . VAL A 1 95 ? -0.117 12.503 -2.694 1.00 96.75 95 VAL A O 1
ATOM 781 N N . THR A 1 96 ? -1.790 13.971 -2.577 1.00 96.75 96 THR A N 1
ATOM 782 C CA . THR A 1 96 ? -1.233 14.747 -1.447 1.00 96.75 96 THR A CA 1
ATOM 783 C C . THR A 1 96 ? -2.163 14.786 -0.235 1.00 96.75 96 THR A C 1
ATOM 785 O O . THR A 1 96 ? -1.965 15.558 0.712 1.00 96.75 96 THR A O 1
ATOM 788 N N . GLY A 1 97 ? -3.202 13.949 -0.238 1.00 96.94 97 GLY A N 1
ATOM 789 C CA . GLY A 1 97 ? -4.132 13.838 0.873 1.00 96.94 97 GLY A CA 1
ATOM 790 C C . GLY A 1 97 ? -4.977 12.571 0.840 1.00 96.94 97 GLY A C 1
ATOM 791 O O . GLY A 1 97 ? -5.274 12.031 -0.219 1.00 96.94 97 GLY A O 1
ATOM 792 N N . THR A 1 98 ? -5.382 12.113 2.022 1.00 97.75 98 THR A N 1
ATOM 793 C CA . THR A 1 98 ? -6.317 10.995 2.195 1.00 97.75 98 THR A CA 1
ATOM 794 C C . THR A 1 98 ? -7.066 11.114 3.523 1.00 97.75 98 THR A C 1
ATOM 796 O O . THR A 1 98 ? -6.715 11.931 4.380 1.00 97.75 98 THR A O 1
ATOM 799 N N . THR A 1 99 ? -8.099 10.302 3.706 1.00 96.38 99 THR A N 1
ATOM 800 C CA . THR A 1 99 ? -8.850 10.178 4.958 1.00 96.38 99 THR A CA 1
ATOM 801 C C . THR A 1 99 ? -8.883 8.726 5.401 1.00 96.38 99 THR A C 1
ATOM 803 O O . THR A 1 99 ? -9.182 7.847 4.597 1.00 96.38 99 THR A O 1
ATOM 806 N N . LEU A 1 100 ? -8.626 8.485 6.683 1.00 93.94 100 LEU A N 1
ATOM 807 C CA . LEU A 1 100 ? -8.753 7.177 7.319 1.00 93.94 100 LEU A CA 1
ATOM 808 C C . LEU A 1 100 ? -9.924 7.223 8.299 1.00 93.94 100 LEU A C 1
ATOM 810 O O . LEU A 1 100 ? -9.963 8.121 9.137 1.00 93.94 100 LEU A O 1
ATOM 814 N N . ALA A 1 101 ? -10.863 6.282 8.206 1.00 91.62 101 ALA A N 1
ATOM 815 C CA . ALA A 1 101 ? -11.894 6.134 9.231 1.00 91.62 101 ALA A CA 1
ATOM 816 C C . ALA A 1 101 ? -11.232 5.781 10.570 1.00 91.62 101 ALA A C 1
ATOM 818 O O . ALA A 1 101 ? -10.353 4.920 10.606 1.00 91.62 101 ALA A O 1
ATOM 819 N N . THR A 1 102 ? -11.624 6.447 11.654 1.00 82.56 102 THR A N 1
ATOM 820 C CA . THR A 1 102 ? -11.049 6.169 12.972 1.00 82.56 102 THR A CA 1
ATOM 821 C C . THR A 1 102 ? -11.519 4.812 13.472 1.00 82.56 102 THR A C 1
ATOM 823 O O . THR A 1 102 ? -12.718 4.542 13.548 1.00 82.56 102 THR A O 1
ATOM 826 N N . LEU A 1 103 ? -10.575 3.950 13.846 1.00 79.44 103 LEU A N 1
ATOM 827 C CA . LEU A 1 103 ? -10.874 2.713 14.554 1.00 79.44 103 LEU A CA 1
ATOM 828 C C . LEU A 1 103 ? -10.518 2.855 16.040 1.00 79.44 103 LEU A C 1
ATOM 830 O O . LEU A 1 103 ? -9.584 3.582 16.398 1.00 79.44 103 LEU A O 1
ATOM 834 N N . PRO A 1 104 ? -11.228 2.145 16.938 1.00 71.81 104 PRO A N 1
ATOM 835 C CA . PRO A 1 104 ? -10.840 2.075 18.340 1.00 71.81 104 PRO A CA 1
ATOM 836 C C . PRO A 1 104 ? -9.371 1.646 18.481 1.00 71.81 104 PRO A C 1
ATOM 838 O O . PRO A 1 104 ? -8.977 0.580 18.005 1.00 71.81 104 PRO A O 1
ATOM 841 N N . GLY A 1 105 ? -8.564 2.476 19.146 1.00 69.56 105 GLY A N 1
ATOM 842 C CA . GLY A 1 105 ? -7.127 2.244 19.337 1.00 69.56 105 GLY A CA 1
ATOM 843 C C . GLY A 1 105 ? -6.196 3.043 18.416 1.00 69.56 105 GLY A C 1
ATOM 844 O O . GLY A 1 105 ? -4.984 3.010 18.632 1.00 69.56 105 GLY A O 1
ATOM 845 N N . ASP A 1 106 ? -6.725 3.806 17.455 1.00 74.06 106 ASP A N 1
ATOM 846 C CA . ASP A 1 106 ? -5.911 4.693 16.608 1.00 74.06 106 ASP A CA 1
ATOM 847 C C . ASP A 1 106 ? -5.472 5.985 17.320 1.00 74.06 106 ASP A C 1
ATOM 849 O O . ASP A 1 106 ? -4.567 6.674 16.851 1.00 74.06 106 ASP A O 1
ATOM 853 N N . GLU A 1 107 ? -6.050 6.285 18.488 1.00 76.56 107 GLU A N 1
ATOM 854 C CA . GLU A 1 107 ? -5.815 7.513 19.269 1.00 76.56 107 GLU A CA 1
ATOM 855 C C . GLU A 1 107 ? -4.326 7.771 19.560 1.00 76.56 107 GLU A C 1
ATOM 857 O O . GLU A 1 107 ? -3.852 8.910 19.524 1.00 76.56 107 GLU A O 1
ATOM 862 N N . HIS A 1 108 ? -3.574 6.695 19.796 1.00 84.19 108 HIS A N 1
ATOM 863 C CA . HIS A 1 108 ? -2.148 6.731 20.123 1.00 84.19 108 HIS A CA 1
ATOM 864 C C . HIS A 1 108 ? -1.267 6.182 18.990 1.00 84.19 108 HIS A C 1
ATOM 866 O O . HIS A 1 108 ? -0.055 6.003 19.153 1.00 84.19 108 HIS A O 1
ATOM 872 N N . ALA A 1 109 ? -1.850 5.907 17.820 1.00 89.75 109 ALA A N 1
ATOM 873 C CA . ALA A 1 109 ? -1.097 5.441 16.670 1.00 89.75 109 ALA A CA 1
ATOM 874 C C . ALA A 1 109 ? -0.246 6.572 16.070 1.00 89.75 109 ALA A C 1
ATOM 876 O O . ALA A 1 109 ? -0.632 7.740 15.988 1.00 89.75 109 ALA A O 1
ATOM 877 N N . THR A 1 110 ? 0.955 6.217 15.622 1.00 93.00 110 THR A N 1
ATOM 878 C CA . THR A 1 110 ? 1.804 7.097 14.820 1.00 93.00 110 THR A CA 1
ATOM 879 C C . THR A 1 110 ? 1.617 6.768 13.348 1.00 93.00 110 THR A C 1
ATOM 881 O O . THR A 1 110 ? 1.779 5.616 12.955 1.00 93.00 110 THR A O 1
ATOM 884 N N . PHE A 1 111 ? 1.360 7.782 12.526 1.00 94.31 111 PHE A N 1
ATOM 885 C CA . PHE A 1 111 ? 1.177 7.622 11.084 1.00 94.31 111 PHE A CA 1
ATOM 886 C C . PHE A 1 111 ? 2.348 8.202 10.299 1.00 94.31 111 PHE A C 1
ATOM 888 O O . PHE A 1 111 ? 2.969 9.192 10.704 1.00 94.31 111 PHE A O 1
ATOM 895 N N . ARG A 1 112 ? 2.630 7.597 9.149 1.00 96.38 112 ARG A N 1
ATOM 896 C CA . ARG A 1 112 ? 3.545 8.135 8.144 1.00 96.38 112 ARG A CA 1
ATOM 897 C C . ARG A 1 112 ? 3.047 7.797 6.745 1.00 96.38 112 ARG A C 1
ATOM 899 O O . ARG A 1 112 ? 2.353 6.803 6.558 1.00 96.38 112 ARG A O 1
ATOM 906 N N . ILE A 1 113 ? 3.450 8.605 5.778 1.00 97.25 113 ILE A N 1
ATOM 907 C CA . ILE A 1 113 ? 3.244 8.314 4.362 1.00 97.25 113 ILE A CA 1
ATOM 908 C C . ILE A 1 113 ? 4.553 7.768 3.812 1.00 97.25 113 ILE A C 1
ATOM 910 O O . ILE A 1 113 ? 5.624 8.282 4.132 1.00 97.25 113 ILE A O 1
ATOM 914 N N . ARG A 1 114 ? 4.488 6.727 2.993 1.00 95.75 114 ARG A N 1
ATOM 915 C CA . ARG A 1 114 ? 5.639 6.194 2.272 1.00 95.75 114 ARG A CA 1
ATOM 916 C C . ARG A 1 114 ? 5.338 6.211 0.783 1.00 95.75 114 ARG A C 1
ATOM 918 O O . ARG A 1 114 ? 4.479 5.451 0.355 1.00 95.75 114 ARG A O 1
ATOM 925 N N . ALA A 1 115 ? 6.085 6.998 0.017 1.00 96.12 115 ALA A N 1
ATOM 926 C CA . ALA A 1 115 ? 6.157 6.783 -1.426 1.00 96.12 115 ALA A CA 1
ATOM 927 C C . ALA A 1 115 ? 6.804 5.420 -1.682 1.00 96.12 115 ALA A C 1
ATOM 929 O O . ALA A 1 115 ? 7.747 5.035 -0.969 1.00 96.12 115 ALA A O 1
ATOM 930 N N . PHE A 1 116 ? 6.313 4.682 -2.670 1.00 94.31 116 PHE A N 1
ATOM 931 C CA . PHE A 1 116 ? 6.923 3.421 -3.054 1.00 94.31 116 PHE A CA 1
ATOM 932 C C . PHE A 1 116 ? 7.099 3.292 -4.564 1.00 94.31 116 PHE A C 1
ATOM 934 O O . PHE A 1 116 ? 6.220 3.629 -5.339 1.00 94.31 116 PHE A O 1
ATOM 941 N N . VAL A 1 117 ? 8.248 2.738 -4.939 1.00 94.69 117 VAL A N 1
ATOM 942 C CA . VAL A 1 117 ? 8.558 2.219 -6.270 1.00 94.69 117 VAL A CA 1
ATOM 943 C C . VAL A 1 117 ? 8.790 0.723 -6.130 1.00 94.69 117 VAL A C 1
ATOM 945 O O . VAL A 1 117 ? 9.546 0.293 -5.240 1.00 94.69 117 VAL A O 1
ATOM 948 N N . LEU A 1 118 ? 8.140 -0.072 -6.972 1.00 93.00 118 LEU A N 1
ATOM 949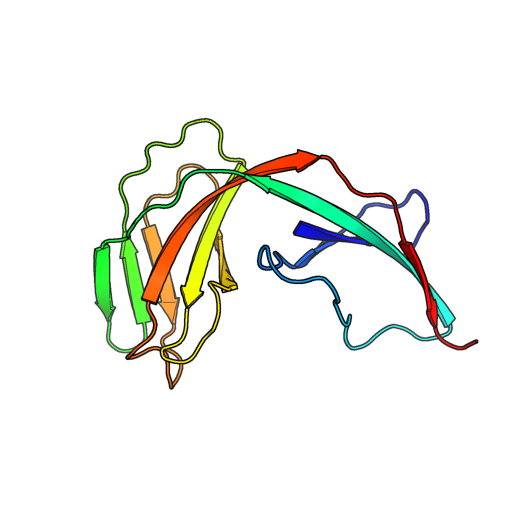 C CA . LEU A 1 118 ? 8.330 -1.512 -7.052 1.00 93.00 118 LEU A CA 1
ATOM 950 C C . LEU A 1 118 ? 9.726 -1.820 -7.599 1.00 93.00 118 LEU A C 1
ATOM 952 O O . LEU A 1 118 ? 10.207 -1.236 -8.566 1.00 93.00 118 LEU A O 1
ATOM 956 N N . GLY A 1 119 ? 10.412 -2.727 -6.916 1.00 91.81 119 GLY A N 1
ATOM 957 C CA . GLY A 1 119 ? 11.780 -3.110 -7.226 1.00 91.81 119 GLY A CA 1
ATOM 958 C C . GLY A 1 119 ? 11.863 -4.515 -7.798 1.00 91.81 119 GLY A C 1
ATOM 959 O O . GLY A 1 119 ? 11.112 -4.917 -8.682 1.00 91.81 119 GLY A O 1
ATOM 960 N N . GLU A 1 120 ? 12.806 -5.283 -7.264 1.00 92.94 120 GLU A N 1
ATOM 961 C CA . GLU A 1 120 ? 13.016 -6.665 -7.665 1.00 92.94 120 GLU A CA 1
ATOM 962 C C . GLU A 1 120 ? 11.870 -7.569 -7.214 1.00 92.94 120 GLU A C 1
ATOM 964 O O . GLU A 1 120 ? 11.305 -7.414 -6.121 1.00 92.94 120 GLU A O 1
ATOM 969 N N . ARG A 1 121 ? 11.587 -8.550 -8.067 1.00 93.44 121 ARG A N 1
ATOM 970 C CA . ARG A 1 121 ? 10.623 -9.617 -7.835 1.00 93.44 121 ARG A CA 1
ATOM 971 C C . ARG A 1 121 ? 11.322 -10.833 -7.229 1.00 93.44 121 ARG A C 1
ATOM 973 O O . ARG A 1 121 ? 12.402 -11.212 -7.677 1.00 93.44 121 ARG A O 1
ATOM 980 N N . SER A 1 122 ? 10.690 -11.472 -6.252 1.00 92.81 122 SER A N 1
ATOM 981 C CA . SER A 1 122 ? 11.154 -12.731 -5.670 1.00 92.81 122 SER A CA 1
ATOM 982 C C . SER A 1 122 ? 11.019 -13.906 -6.645 1.00 92.81 122 SER A C 1
ATOM 984 O O . SER A 1 122 ? 10.410 -13.802 -7.716 1.00 92.81 122 SER A O 1
ATOM 986 N N . ASN A 1 123 ? 11.516 -15.072 -6.228 1.00 92.56 123 ASN A N 1
ATOM 987 C CA . ASN A 1 123 ? 11.083 -16.342 -6.801 1.00 92.56 123 ASN A CA 1
ATOM 988 C C . ASN A 1 123 ? 9.582 -16.580 -6.550 1.00 92.56 123 ASN A C 1
ATOM 990 O O . ASN A 1 123 ? 8.975 -15.959 -5.672 1.00 92.56 123 ASN A O 1
ATOM 994 N N . VAL A 1 124 ? 9.006 -17.512 -7.307 1.00 94.62 124 VAL A N 1
ATOM 995 C CA . VAL A 1 124 ? 7.629 -17.976 -7.111 1.00 94.62 124 VAL A CA 1
ATOM 996 C C . VAL A 1 124 ? 7.621 -19.137 -6.114 1.00 94.62 124 VAL A C 1
ATOM 998 O O . VAL A 1 124 ? 8.489 -20.011 -6.163 1.00 94.62 124 VAL A O 1
ATOM 1001 N N . VAL A 1 125 ? 6.645 -19.142 -5.210 1.00 94.50 125 VAL A N 1
ATOM 1002 C CA . VAL A 1 125 ? 6.374 -20.223 -4.252 1.00 94.50 125 VAL A CA 1
ATOM 1003 C C . VAL A 1 125 ? 5.057 -20.894 -4.628 1.00 94.50 125 VAL A C 1
ATOM 1005 O O . VAL A 1 125 ? 4.083 -20.205 -4.919 1.00 94.50 125 VAL A O 1
ATOM 1008 N N . ARG A 1 126 ? 5.019 -22.229 -4.608 1.00 95.00 126 ARG A N 1
ATOM 1009 C CA . ARG A 1 126 ? 3.826 -23.028 -4.919 1.00 95.00 126 ARG A CA 1
ATOM 1010 C C . ARG A 1 126 ? 3.235 -23.634 -3.648 1.00 95.00 126 ARG A C 1
ATOM 1012 O O . ARG A 1 126 ? 3.978 -24.205 -2.855 1.00 95.00 126 ARG A O 1
ATOM 1019 N N . LEU A 1 127 ? 1.916 -23.558 -3.495 1.00 93.25 127 LEU A N 1
ATOM 1020 C CA . LEU A 1 127 ? 1.162 -24.214 -2.424 1.00 93.25 127 LEU A CA 1
ATOM 1021 C C . LEU A 1 127 ? -0.064 -24.910 -3.021 1.00 93.25 127 LEU A C 1
ATOM 1023 O O . LEU A 1 127 ? -0.845 -24.254 -3.702 1.00 93.25 127 LEU A O 1
ATOM 1027 N N . THR A 1 128 ? -0.249 -26.198 -2.740 1.00 94.00 128 THR A N 1
ATOM 1028 C CA . THR A 1 128 ? -1.469 -26.940 -3.092 1.00 94.00 128 THR A CA 1
ATOM 1029 C C . THR A 1 128 ? -2.253 -27.223 -1.816 1.00 94.00 128 THR A C 1
ATOM 1031 O O . THR A 1 128 ? -1.678 -27.648 -0.816 1.00 94.00 128 THR A O 1
ATOM 1034 N N . THR A 1 129 ? -3.549 -26.936 -1.825 1.00 91.56 129 THR A N 1
ATOM 1035 C CA . THR A 1 129 ? -4.473 -27.282 -0.738 1.00 91.56 129 THR A CA 1
ATOM 1036 C C . THR A 1 129 ? -5.152 -28.622 -1.008 1.00 91.56 129 THR A C 1
ATOM 1038 O O . THR A 1 129 ? -5.321 -28.994 -2.163 1.00 91.56 129 THR A O 1
ATOM 1041 N N . GLY A 1 130 ? -5.579 -29.324 0.047 1.00 82.62 130 GLY A N 1
ATOM 1042 C CA . GLY A 1 130 ? -6.396 -30.541 -0.084 1.00 82.62 130 GLY A CA 1
ATOM 1043 C C . GLY A 1 130 ? -5.634 -31.847 -0.342 1.00 82.62 130 GLY A C 1
ATOM 1044 O O . GLY A 1 130 ? -6.276 -32.883 -0.490 1.00 82.62 130 GLY A O 1
ATOM 1045 N N . GLU A 1 131 ? -4.297 -31.817 -0.353 1.00 58.78 131 GLU A N 1
ATOM 1046 C CA . GLU A 1 131 ? -3.472 -33.040 -0.344 1.00 58.78 131 GLU A CA 1
ATOM 1047 C C . GLU A 1 131 ? -3.547 -33.811 0.985 1.00 58.78 131 GLU A C 1
ATOM 1049 O O . GLU A 1 131 ? -3.621 -33.165 2.060 1.00 58.78 131 GLU A O 1
#

Radius of gyration: 16.93 Å; Cα contacts (8 Å, |Δi|>4): 264; chains: 1; bounding box: 29×51×38 Å

Sequence (131 aa):
MLEFATEEAGPYTVLDHLPRQVSSYRHPDLMPDTTFFYRLWTYRGPVFRPLRAELPDAIRFTWTDTSSDEDGFLLEARKEHGTGYEPVAVLDPDVTGTTLATLPGDEHATFRIRAFVLGERSNVVRLTTGE

Nearest PDB structures (foldseek):
  4lpw-assembly1_A  TM=7.512E-01  e=9.520E-03  synthetic construct
  4lpx-assembly1_A  TM=6.524E-01  e=3.430E-03  synthetic construct
  2rb8-assembly1_A  TM=4.831E-01  e=1.314E-02  Homo sapiens
  4lxo-assembly2_B  TM=5.662E-01  e=1.397E-01  Homo sapiens
  3rzw-assembly2_B  TM=6.101E-01  e=3.675E-01  Homo sapiens

Foldseek 3Di:
DKWKDQDPPDDIDDDDDFDPPDPDDDDPPDDAQTKMKMKDWDKDFDKAQWDWDDDPFKIKTFTDDPDDDFQWKFWWKAFQPRPDTGGPDTGGPPDGMDMDGDDPRCPRIGIMMTGIDTDDMDDMDMDHHHD

Secondary structure (DSSP, 8-state):
-EEEESSTTSPPEEEE---TT------SSPPTT-EEEEEEEEEE--EE--EEEEETTEEEEE-----SS-SEEEEEEE-TT-SS-EEEEEE-TT--EEEEEPPTTGGG-EEEEEEEEEEEE---EEEES--